Protein AF-A0A4R9VCA5-F1 (afdb_monomer_lite)

Foldseek 3Di:
DEAALQQAQAPWDDDDDDDDPPPDDLVVVVVVSVVDSVVGDDSLVSSVRVVVVCLVVPAAEDEHEWEDEPVCHCVRVVSVVVVCVVCVVRHHYHYDHDPSPD

Radius of gyration: 14.15 Å; chains: 1; bounding box: 30×29×42 Å

pLDDT: mean 94.96, std 6.31, range [56.12, 98.56]

Secondary structure (DSSP, 8-state):
--B-STT--TTS--------SSS--HHHHHHHHHHHHHTSSPHHHHHHHHHHHHHHTT--EEEEEEE-BTTTBTHHHHHHHHHHHHTTTT-EEEEEEE-TT-

Structure (mmCIF, N/CA/C/O backbone):
data_AF-A0A4R9VCA5-F1
#
_entry.id   AF-A0A4R9VCA5-F1
#
loop_
_atom_site.group_PDB
_atom_site.id
_atom_site.type_symbol
_atom_site.label_atom_id
_atom_site.label_alt_id
_atom_site.label_comp_id
_atom_site.label_asym_id
_atom_site.label_entity_id
_atom_site.label_seq_id
_atom_site.pdbx_PDB_ins_code
_atom_site.Cartn_x
_atom_site.Cartn_y
_atom_site.Cartn_z
_atom_site.occupancy
_atom_site.B_iso_or_equiv
_atom_site.auth_seq_id
_atom_site.auth_comp_id
_atom_site.auth_asym_id
_atom_site.auth_atom_id
_atom_site.pdbx_PDB_model_num
ATOM 1 N N . GLY A 1 1 ? -12.192 -6.343 -1.184 1.00 68.56 1 GLY A N 1
ATOM 2 C CA . GLY A 1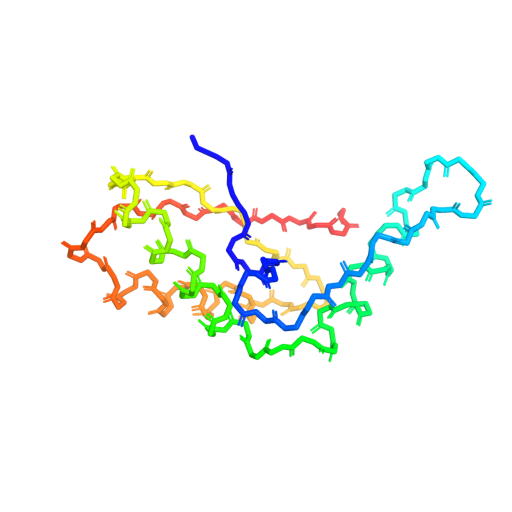 1 ? -11.105 -5.347 -1.178 1.00 68.56 1 GLY A CA 1
ATOM 3 C C . GLY A 1 1 ? -9.816 -6.008 -1.615 1.00 68.56 1 GLY A C 1
ATOM 4 O O . GLY A 1 1 ? -9.614 -7.161 -1.260 1.00 68.56 1 GLY A O 1
ATOM 5 N N . HIS A 1 2 ? -9.002 -5.298 -2.394 1.00 96.69 2 HIS A N 1
ATOM 6 C CA . HIS A 1 2 ? -7.635 -5.658 -2.789 1.00 96.69 2 HIS A CA 1
ATOM 7 C C . HIS A 1 2 ? -6.819 -4.370 -2.740 1.00 96.69 2 HIS A C 1
ATOM 9 O O . HIS A 1 2 ? -7.158 -3.414 -3.436 1.00 96.69 2 HIS A O 1
ATOM 15 N N . ILE A 1 3 ? -5.780 -4.323 -1.916 1.00 97.00 3 ILE A N 1
ATOM 16 C CA . ILE A 1 3 ? -4.865 -3.182 -1.828 1.00 97.00 3 ILE A CA 1
ATOM 17 C C . ILE A 1 3 ? -3.462 -3.675 -1.471 1.00 97.00 3 ILE A C 1
ATOM 19 O O . ILE A 1 3 ? -3.306 -4.777 -0.955 1.00 97.00 3 ILE A O 1
ATOM 23 N N . HIS A 1 4 ? -2.451 -2.853 -1.736 1.00 97.25 4 HIS A N 1
ATOM 24 C CA . HIS A 1 4 ? -1.091 -3.052 -1.248 1.00 97.25 4 HIS A CA 1
ATOM 25 C C . HIS A 1 4 ? -0.662 -1.810 -0.459 1.00 97.25 4 HIS A C 1
ATOM 27 O O . HIS A 1 4 ? -0.260 -0.802 -1.043 1.00 97.25 4 HIS A O 1
ATOM 33 N N . LEU A 1 5 ? -0.796 -1.851 0.870 1.00 97.62 5 LEU A N 1
ATOM 34 C CA . LEU A 1 5 ? -0.389 -0.732 1.731 1.00 97.62 5 LEU A CA 1
ATOM 35 C C . LEU A 1 5 ? 1.136 -0.554 1.764 1.00 97.62 5 LEU A C 1
ATOM 37 O O . LEU A 1 5 ? 1.627 0.571 1.821 1.00 97.62 5 LEU A O 1
ATOM 41 N N . ASP A 1 6 ? 1.887 -1.649 1.675 1.00 97.00 6 ASP A N 1
ATOM 42 C CA . ASP A 1 6 ? 3.351 -1.674 1.747 1.00 97.00 6 ASP A CA 1
ATOM 43 C C . ASP A 1 6 ? 4.027 -1.017 0.528 1.00 97.00 6 ASP A C 1
ATOM 45 O O . ASP A 1 6 ? 5.085 -0.384 0.640 1.00 97.00 6 ASP A O 1
ATOM 49 N N . THR A 1 7 ? 3.376 -1.081 -0.635 1.00 95.88 7 THR A N 1
ATOM 50 C CA . THR A 1 7 ? 3.907 -0.545 -1.899 1.00 95.88 7 THR A CA 1
ATOM 51 C C . THR A 1 7 ? 3.252 0.758 -2.375 1.00 95.88 7 THR A C 1
ATOM 53 O O . THR A 1 7 ? 3.628 1.268 -3.431 1.00 95.88 7 THR A O 1
ATOM 56 N N . SER A 1 8 ? 2.318 1.338 -1.608 1.00 95.50 8 SER A N 1
ATOM 57 C CA . SER A 1 8 ? 1.659 2.609 -1.961 1.00 95.50 8 SER A CA 1
ATOM 58 C C . SER A 1 8 ? 2.628 3.796 -1.954 1.00 95.50 8 SER A C 1
ATOM 60 O O . SER A 1 8 ? 3.441 3.914 -1.049 1.00 95.50 8 SER A O 1
ATOM 62 N N . PHE A 1 9 ? 2.507 4.736 -2.892 1.00 97.00 9 PHE A N 1
ATOM 63 C CA . PHE A 1 9 ? 3.253 6.008 -2.867 1.00 97.00 9 PHE A CA 1
ATOM 64 C C . PHE A 1 9 ? 2.423 7.194 -2.357 1.00 97.00 9 PHE A C 1
ATOM 66 O O . PHE A 1 9 ? 2.849 8.340 -2.467 1.00 97.00 9 PHE A O 1
ATOM 73 N N . TYR A 1 10 ? 1.223 6.948 -1.828 1.00 96.88 10 TYR A N 1
ATOM 74 C CA . TYR A 1 10 ? 0.333 8.027 -1.416 1.00 96.88 10 TYR A CA 1
ATOM 75 C C . TYR A 1 10 ? 0.916 8.842 -0.252 1.00 96.88 10 TYR A C 1
ATOM 77 O O . TYR A 1 10 ? 1.412 8.290 0.732 1.00 96.88 10 TYR A O 1
ATOM 85 N N . GLY A 1 11 ? 0.855 10.169 -0.378 1.00 96.25 11 GLY A N 1
ATOM 86 C CA . GLY A 1 11 ? 1.452 11.109 0.572 1.00 96.25 11 GLY A CA 1
ATOM 87 C C . GLY A 1 11 ? 2.977 11.270 0.467 1.00 96.25 11 GLY A C 1
ATOM 88 O O . GLY A 1 11 ? 3.540 11.983 1.286 1.00 96.25 11 GLY A O 1
ATOM 89 N N . ASP A 1 12 ? 3.637 10.644 -0.515 1.00 97.69 12 ASP A N 1
ATOM 90 C CA . ASP A 1 12 ? 5.050 10.876 -0.868 1.00 97.69 12 ASP A CA 1
ATOM 91 C C . ASP A 1 12 ? 5.164 11.782 -2.116 1.00 97.69 12 ASP A C 1
ATOM 93 O O . ASP A 1 12 ? 4.165 12.142 -2.749 1.00 97.69 12 ASP A O 1
ATOM 97 N N . ALA A 1 13 ? 6.392 12.139 -2.500 1.00 96.12 13 ALA A N 1
ATOM 98 C CA . ALA A 1 13 ? 6.695 12.798 -3.763 1.00 96.12 13 ALA A CA 1
ATOM 99 C C . ALA A 1 13 ? 6.142 12.009 -4.966 1.00 96.12 13 ALA A C 1
ATOM 101 O O . ALA A 1 13 ? 6.234 10.780 -5.037 1.00 96.12 13 ALA A O 1
ATOM 102 N N . TRP A 1 14 ? 5.599 12.738 -5.947 1.00 95.44 14 TRP A N 1
ATOM 103 C CA . TRP A 1 14 ? 5.037 12.153 -7.164 1.00 95.44 14 TRP A CA 1
ATOM 104 C C . TRP A 1 14 ? 6.078 11.340 -7.943 1.00 95.44 14 TRP A C 1
ATOM 106 O O . TRP A 1 14 ? 7.205 11.788 -8.162 1.00 95.44 14 TRP A O 1
ATOM 116 N N . ARG A 1 15 ? 5.671 10.159 -8.423 1.00 93.62 15 ARG A N 1
ATOM 117 C CA . ARG A 1 15 ? 6.515 9.264 -9.222 1.00 93.62 15 ARG A CA 1
ATOM 118 C C . ARG A 1 15 ? 5.901 9.057 -10.602 1.00 93.62 15 ARG A C 1
ATOM 120 O O . ARG A 1 15 ? 4.807 8.496 -10.686 1.00 93.62 15 ARG A O 1
ATOM 127 N N . PRO A 1 16 ? 6.579 9.471 -11.687 1.00 94.75 16 PRO A N 1
ATOM 128 C CA . PRO A 1 16 ? 6.056 9.267 -13.026 1.00 94.75 16 PRO A CA 1
ATOM 129 C C . PRO A 1 16 ? 6.051 7.780 -13.390 1.00 94.75 16 PRO A C 1
ATOM 131 O O . PRO A 1 16 ? 6.897 6.998 -12.947 1.00 94.75 16 PRO A O 1
ATOM 134 N N . HIS A 1 17 ? 5.105 7.399 -14.246 1.00 94.06 17 HIS A N 1
ATOM 135 C CA . HIS A 1 17 ? 5.116 6.084 -14.867 1.00 94.06 17 HIS A CA 1
ATOM 136 C C . HIS A 1 17 ? 6.367 5.924 -15.743 1.00 94.06 17 HIS A C 1
ATOM 138 O O . HIS A 1 17 ? 6.694 6.807 -16.533 1.00 94.06 17 HIS A O 1
ATOM 144 N N . ILE A 1 18 ? 7.042 4.782 -15.609 1.00 94.94 18 ILE A N 1
ATOM 145 C CA . ILE A 1 18 ? 8.164 4.392 -16.462 1.00 94.94 18 ILE A CA 1
ATOM 146 C C . ILE A 1 18 ? 7.663 3.269 -17.378 1.00 94.94 18 ILE A C 1
ATOM 148 O O . ILE A 1 18 ? 7.287 2.210 -16.857 1.00 94.94 18 ILE A O 1
ATOM 152 N N . PRO A 1 19 ? 7.612 3.487 -18.705 1.00 96.06 19 PRO A N 1
ATOM 153 C CA . PRO A 1 19 ? 7.236 2.439 -19.641 1.00 96.06 19 PRO A CA 1
ATOM 154 C C . PRO A 1 19 ? 8.334 1.371 -19.716 1.00 96.06 19 PRO A C 1
ATOM 156 O O . PRO A 1 19 ? 9.518 1.671 -19.566 1.00 96.06 19 PRO A O 1
ATOM 159 N N . CYS A 1 20 ? 7.931 0.124 -19.957 1.00 97.75 20 CYS A N 1
ATOM 160 C CA . CYS A 1 20 ? 8.855 -0.961 -20.282 1.00 97.75 20 CYS A CA 1
ATOM 161 C C . CYS A 1 20 ? 9.534 -0.699 -21.634 1.00 97.75 20 CYS A C 1
ATOM 163 O O . CYS A 1 20 ? 8.968 -0.029 -22.504 1.00 97.75 20 CYS A O 1
ATOM 165 N N . THR A 1 21 ? 10.735 -1.242 -21.815 1.00 96.69 21 THR A N 1
ATOM 166 C CA . THR A 1 21 ? 11.560 -0.981 -23.002 1.00 96.69 21 THR A CA 1
ATOM 167 C C . THR A 1 21 ? 10.979 -1.555 -24.293 1.00 96.69 21 THR A C 1
ATOM 169 O O . THR A 1 21 ? 11.123 -0.936 -25.347 1.00 96.69 21 THR A O 1
ATOM 172 N N . ASN A 1 22 ? 10.311 -2.711 -24.229 1.00 95.00 22 ASN A N 1
ATOM 173 C CA . ASN A 1 22 ? 9.770 -3.389 -25.406 1.00 95.00 22 ASN A CA 1
ATOM 174 C C . ASN A 1 22 ? 8.461 -4.135 -25.103 1.00 95.00 22 ASN A C 1
ATOM 176 O O . ASN A 1 22 ? 8.443 -5.349 -24.904 1.00 95.00 22 ASN A O 1
ATOM 180 N N . GLY A 1 23 ? 7.347 -3.402 -25.078 1.00 95.31 23 GLY A N 1
ATOM 181 C CA . GLY A 1 23 ? 6.053 -3.966 -24.685 1.00 95.31 23 GLY A CA 1
ATOM 182 C C . GLY A 1 23 ? 6.006 -4.312 -23.194 1.00 95.31 23 GLY A C 1
ATOM 183 O O . GLY A 1 23 ? 6.875 -3.914 -22.429 1.00 95.31 23 GLY A O 1
ATOM 184 N N . PHE A 1 24 ? 4.955 -4.999 -22.746 1.00 95.31 24 PHE A N 1
ATOM 185 C CA . PHE A 1 24 ? 4.812 -5.339 -21.328 1.00 95.31 24 PHE A CA 1
ATOM 186 C C . PHE A 1 24 ? 5.841 -6.393 -20.895 1.00 95.31 24 PHE A C 1
ATOM 188 O O . PHE A 1 24 ? 5.831 -7.509 -21.411 1.00 95.31 24 PHE A O 1
ATOM 195 N N . ASP A 1 25 ? 6.650 -6.063 -19.886 1.00 95.12 25 ASP A N 1
ATOM 196 C CA . ASP A 1 25 ? 7.578 -6.990 -19.236 1.00 95.12 25 ASP A CA 1
ATOM 197 C C . ASP A 1 25 ? 7.449 -6.892 -17.707 1.00 95.12 25 ASP A C 1
ATOM 199 O O . ASP A 1 25 ? 7.666 -5.837 -17.102 1.00 95.12 25 ASP A O 1
ATOM 203 N N . VAL A 1 26 ? 7.091 -8.005 -17.060 1.00 91.25 26 VAL A N 1
ATOM 204 C CA . VAL A 1 26 ? 6.878 -8.059 -15.605 1.00 91.25 26 VAL A CA 1
ATOM 205 C C . VAL A 1 26 ? 8.166 -7.834 -14.805 1.00 91.25 26 VAL A C 1
ATOM 207 O O . VAL A 1 26 ? 8.121 -7.204 -13.748 1.00 91.25 26 VAL A O 1
ATOM 210 N N . ARG A 1 27 ? 9.321 -8.287 -15.302 1.00 91.38 27 ARG A N 1
ATOM 211 C CA . ARG A 1 27 ? 10.617 -8.139 -14.624 1.00 91.38 27 ARG A CA 1
ATOM 212 C C . ARG A 1 27 ? 11.045 -6.679 -14.620 1.00 91.38 27 ARG A C 1
ATOM 214 O O . ARG A 1 27 ? 11.486 -6.181 -13.585 1.00 91.38 27 ARG A O 1
ATOM 221 N N . GLU A 1 28 ? 10.836 -5.970 -15.729 1.00 95.69 28 GLU A N 1
ATOM 222 C CA . GLU A 1 28 ? 11.036 -4.518 -15.782 1.00 95.69 28 GLU A CA 1
ATOM 223 C C . GLU A 1 28 ? 10.125 -3.794 -14.781 1.00 95.69 28 GLU A C 1
ATOM 225 O O . GLU A 1 28 ? 10.584 -2.923 -14.040 1.00 95.69 28 GLU A O 1
ATOM 230 N N . ARG A 1 29 ? 8.845 -4.185 -14.681 1.00 93.44 29 ARG A N 1
ATOM 231 C CA . ARG A 1 29 ? 7.915 -3.576 -13.714 1.00 93.44 29 ARG A CA 1
ATOM 232 C C . ARG A 1 29 ? 8.345 -3.781 -12.265 1.00 93.44 29 ARG A C 1
ATOM 234 O O . ARG A 1 29 ? 8.276 -2.821 -11.496 1.00 93.44 29 ARG A O 1
ATOM 241 N N . VAL A 1 30 ? 8.813 -4.979 -11.917 1.00 90.50 30 VAL A N 1
ATOM 242 C CA . VAL A 1 30 ? 9.363 -5.280 -10.585 1.00 90.50 30 VAL A CA 1
ATOM 243 C C . VAL A 1 30 ? 10.623 -4.449 -10.323 1.00 90.50 30 VAL A C 1
ATOM 245 O O . VAL A 1 30 ? 10.728 -3.818 -9.273 1.00 90.50 30 VAL A O 1
ATOM 248 N N . ALA A 1 31 ? 11.536 -4.344 -11.293 1.00 92.69 31 ALA A N 1
ATOM 249 C CA . ALA A 1 31 ? 12.748 -3.533 -11.155 1.00 92.69 31 ALA A CA 1
ATOM 250 C C . ALA A 1 31 ? 12.438 -2.035 -10.966 1.00 92.69 31 ALA A C 1
ATOM 252 O O . ALA A 1 31 ? 13.018 -1.376 -10.098 1.00 92.69 31 ALA A O 1
ATOM 253 N N . PHE A 1 32 ? 11.488 -1.486 -11.731 1.00 95.56 32 PHE A N 1
ATOM 254 C CA . PHE A 1 32 ? 11.043 -0.099 -11.568 1.00 95.56 32 PHE A CA 1
ATOM 255 C C . PHE A 1 32 ? 10.385 0.131 -10.208 1.00 95.56 32 PHE A C 1
ATOM 257 O O . PHE A 1 32 ? 10.636 1.160 -9.578 1.00 95.56 32 PHE A O 1
ATOM 264 N N . GLN A 1 33 ? 9.571 -0.817 -9.739 1.00 93.31 33 GLN A N 1
ATOM 265 C CA . GLN A 1 33 ? 8.953 -0.745 -8.420 1.00 93.31 33 GLN A CA 1
ATOM 266 C C . GLN A 1 33 ? 10.011 -0.753 -7.313 1.00 93.31 33 GLN A C 1
ATOM 268 O O . GLN A 1 33 ? 9.973 0.127 -6.455 1.00 93.31 33 GLN A O 1
ATOM 273 N N . ALA A 1 34 ? 10.983 -1.668 -7.361 1.00 92.00 34 ALA A N 1
ATOM 274 C CA . ALA A 1 34 ? 12.067 -1.746 -6.382 1.00 92.00 34 ALA A CA 1
ATOM 275 C C . ALA A 1 34 ? 12.869 -0.435 -6.314 1.00 92.00 34 ALA A C 1
ATOM 277 O O . ALA A 1 34 ? 13.065 0.113 -5.229 1.00 92.00 34 ALA A O 1
ATOM 278 N N . ARG A 1 35 ? 13.240 0.130 -7.474 1.00 95.12 35 ARG A N 1
ATOM 279 C CA . ARG A 1 35 ? 13.927 1.431 -7.560 1.00 95.12 35 ARG A CA 1
ATOM 280 C C . ARG A 1 35 ? 13.088 2.577 -6.992 1.00 95.12 35 ARG A C 1
ATOM 282 O O . ARG A 1 35 ? 13.609 3.478 -6.337 1.00 95.12 35 ARG A O 1
ATOM 289 N N . ASN A 1 36 ? 11.785 2.573 -7.255 1.00 96.00 36 ASN A N 1
ATOM 290 C CA . ASN A 1 36 ? 10.891 3.600 -6.734 1.00 96.00 36 ASN A CA 1
ATOM 291 C C . ASN A 1 36 ? 10.725 3.480 -5.215 1.00 96.00 36 ASN A C 1
ATOM 293 O O . ASN A 1 36 ? 10.757 4.500 -4.533 1.00 96.00 36 ASN A O 1
ATOM 297 N N . LEU A 1 37 ? 10.601 2.261 -4.684 1.00 94.50 37 LEU A N 1
ATOM 298 C CA . LEU A 1 37 ? 10.492 2.004 -3.246 1.00 94.50 37 LEU A CA 1
ATOM 299 C C . LEU A 1 37 ? 11.779 2.351 -2.494 1.00 94.50 37 LEU A C 1
ATOM 301 O O . LEU A 1 37 ? 11.693 2.897 -1.397 1.00 94.50 37 LEU A O 1
ATOM 305 N N . SER A 1 38 ? 12.959 2.109 -3.075 1.00 94.06 38 SER A N 1
ATOM 306 C CA . SER A 1 38 ? 14.235 2.482 -2.445 1.00 94.06 38 SER A CA 1
ATOM 307 C C . SER A 1 38 ? 14.423 3.994 -2.315 1.00 94.06 38 SER A C 1
ATOM 309 O O . SER A 1 38 ? 15.159 4.446 -1.446 1.00 94.06 38 SER A O 1
ATOM 311 N N . ALA A 1 39 ? 13.770 4.773 -3.179 1.00 96.19 39 ALA A N 1
ATOM 312 C CA . ALA A 1 39 ? 13.793 6.234 -3.156 1.00 96.19 39 ALA A CA 1
ATOM 313 C C . ALA A 1 39 ? 12.551 6.843 -2.478 1.00 96.19 39 ALA A C 1
ATOM 315 O O . ALA A 1 39 ? 12.341 8.052 -2.588 1.00 96.19 39 ALA A O 1
ATOM 316 N N . ALA A 1 40 ? 11.688 6.024 -1.871 1.00 97.00 40 ALA A N 1
ATOM 317 C CA . ALA A 1 40 ? 10.437 6.462 -1.267 1.00 97.00 40 ALA A CA 1
ATOM 318 C C . ALA A 1 40 ? 10.588 6.922 0.173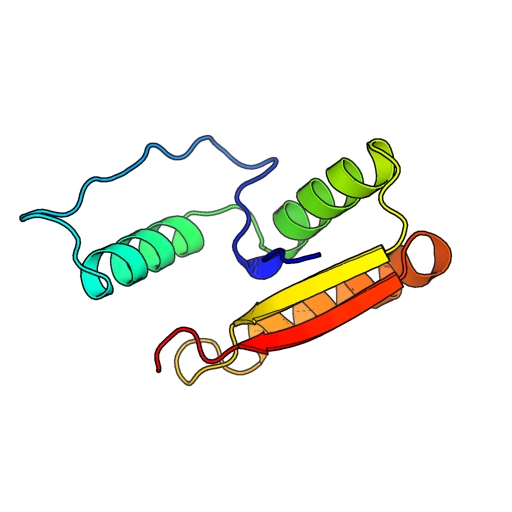 1.00 97.00 40 ALA A C 1
ATOM 320 O O . ALA A 1 40 ? 11.492 6.490 0.890 1.00 97.00 40 ALA A O 1
ATOM 321 N N . ALA A 1 41 ? 9.634 7.749 0.602 1.00 97.50 41 ALA A N 1
ATOM 322 C CA . ALA A 1 41 ? 9.411 8.011 2.015 1.00 97.50 41 ALA A CA 1
ATOM 323 C C . ALA A 1 41 ? 9.261 6.687 2.799 1.00 97.50 41 ALA A C 1
ATOM 325 O O . ALA A 1 41 ? 8.912 5.643 2.215 1.00 97.50 41 ALA A O 1
ATOM 326 N N . PRO A 1 42 ? 9.504 6.694 4.122 1.00 97.44 42 PRO A N 1
ATOM 327 C CA . PRO A 1 42 ? 9.375 5.504 4.951 1.00 97.44 42 PRO A CA 1
ATOM 328 C C . PRO A 1 42 ? 8.037 4.789 4.733 1.00 97.44 42 PRO A C 1
ATOM 330 O O . PRO A 1 42 ? 6.972 5.402 4.695 1.00 97.44 42 PRO A O 1
ATOM 333 N N . MET A 1 43 ? 8.078 3.461 4.609 1.00 97.38 43 MET A N 1
ATOM 334 C CA . MET A 1 43 ? 6.886 2.661 4.305 1.00 97.38 43 MET A CA 1
ATOM 335 C C . MET A 1 43 ? 5.759 2.855 5.320 1.00 97.38 43 MET A C 1
ATOM 337 O O . MET A 1 43 ? 4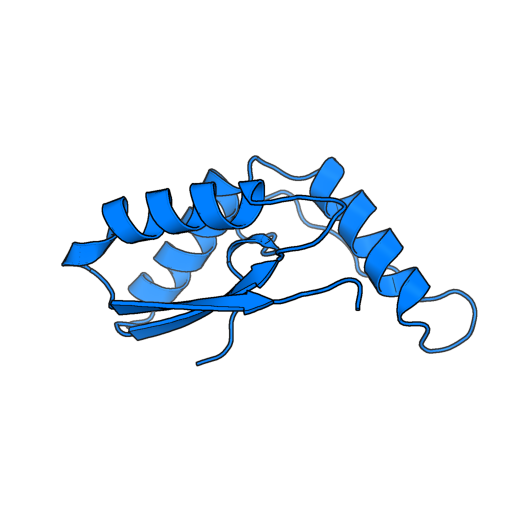.600 2.909 4.924 1.00 97.38 43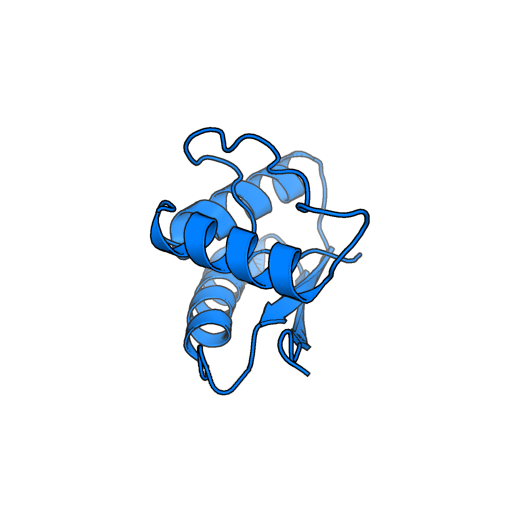 MET A O 1
ATOM 341 N N . ALA A 1 44 ? 6.098 3.008 6.603 1.00 98.06 44 ALA A N 1
ATOM 342 C CA . ALA A 1 44 ? 5.111 3.229 7.651 1.00 98.06 44 ALA A CA 1
ATOM 343 C C . ALA A 1 44 ? 4.286 4.510 7.420 1.00 98.06 44 ALA A C 1
ATOM 345 O O . ALA A 1 44 ? 3.080 4.526 7.651 1.00 98.06 44 ALA A O 1
ATOM 346 N N . GLU A 1 45 ? 4.930 5.569 6.926 1.00 98.25 45 GLU A N 1
ATOM 347 C CA . GLU A 1 45 ? 4.288 6.849 6.635 1.00 98.25 45 GLU A CA 1
ATOM 348 C C . GLU A 1 45 ? 3.357 6.736 5.427 1.00 98.25 45 GLU A C 1
ATOM 350 O O . GLU A 1 45 ? 2.179 7.076 5.514 1.00 98.25 45 GLU A O 1
ATOM 355 N N . ARG A 1 46 ? 3.848 6.165 4.323 1.00 98.12 46 ARG A N 1
ATOM 356 C CA . ARG A 1 46 ? 3.046 5.969 3.105 1.00 98.12 46 ARG A CA 1
ATOM 357 C C . ARG A 1 46 ? 1.847 5.045 3.333 1.00 98.12 46 ARG A C 1
ATOM 359 O O . ARG A 1 46 ? 0.739 5.345 2.891 1.00 98.12 46 ARG A O 1
ATOM 366 N N . ALA A 1 47 ? 2.051 3.940 4.049 1.00 98.31 47 ALA A N 1
ATOM 367 C CA . ALA A 1 47 ? 0.990 2.994 4.381 1.00 98.31 47 ALA A CA 1
ATOM 368 C C . ALA A 1 47 ? -0.072 3.634 5.291 1.00 98.31 47 ALA A C 1
ATOM 370 O O . ALA A 1 47 ? -1.263 3.483 5.022 1.00 98.31 47 ALA A O 1
ATOM 371 N N . LYS A 1 48 ? 0.343 4.416 6.301 1.00 98.44 48 LYS A N 1
ATOM 372 C CA . LYS A 1 48 ? -0.563 5.241 7.118 1.00 98.44 48 LYS A CA 1
ATOM 373 C C . LYS A 1 48 ? -1.372 6.202 6.249 1.00 98.44 48 LYS A C 1
ATOM 375 O O . LYS A 1 48 ? -2.589 6.249 6.380 1.00 98.44 48 LYS A O 1
ATOM 380 N N . ASN A 1 49 ? -0.714 6.959 5.373 1.00 98.44 49 ASN A N 1
ATOM 381 C CA . ASN A 1 49 ? -1.375 7.988 4.571 1.00 98.44 49 ASN A CA 1
ATOM 382 C C . ASN A 1 49 ? -2.431 7.379 3.636 1.00 98.44 49 ASN A C 1
ATOM 384 O O . ASN A 1 49 ? -3.535 7.908 3.518 1.00 98.44 49 ASN A O 1
ATOM 388 N N . GLN A 1 50 ? -2.123 6.240 3.007 1.00 98.25 50 GLN A N 1
ATOM 389 C CA . GLN A 1 50 ? -3.093 5.496 2.202 1.00 98.25 50 GLN A CA 1
ATOM 390 C C . GLN A 1 50 ? -4.250 4.950 3.052 1.00 98.25 50 GLN A C 1
ATOM 392 O O . GLN A 1 50 ? -5.402 5.001 2.625 1.00 98.25 50 GLN A O 1
ATOM 397 N N . LEU A 1 51 ? -3.957 4.419 4.242 1.00 98.31 51 LEU A N 1
ATOM 398 C CA . LEU A 1 51 ? -4.970 3.880 5.148 1.00 98.31 51 LEU A CA 1
ATOM 399 C C . LEU A 1 51 ? -5.946 4.968 5.609 1.00 98.31 51 LEU A C 1
ATOM 401 O O . LEU A 1 51 ? -7.158 4.790 5.512 1.00 98.31 51 LEU A O 1
ATOM 405 N N . GLU A 1 52 ? -5.425 6.111 6.050 1.00 98.50 52 GLU A N 1
ATOM 406 C CA . GLU A 1 52 ? -6.225 7.260 6.482 1.00 98.50 52 GLU A CA 1
ATOM 407 C C . GLU A 1 52 ? -7.054 7.844 5.338 1.00 98.50 52 GLU A C 1
ATOM 409 O O . GLU A 1 52 ? -8.203 8.221 5.560 1.00 98.50 52 GLU A O 1
ATOM 414 N N . LEU A 1 53 ? -6.528 7.847 4.106 1.00 98.38 53 LEU A N 1
ATOM 415 C CA . LEU A 1 53 ? -7.318 8.193 2.926 1.00 98.38 53 LEU A CA 1
ATOM 416 C C . LEU A 1 53 ? -8.530 7.266 2.781 1.00 98.38 53 LEU A C 1
ATOM 418 O O . LEU A 1 53 ? -9.643 7.742 2.559 1.00 98.38 53 LEU A O 1
ATOM 422 N N . CYS A 1 54 ? -8.327 5.952 2.887 1.00 98.19 54 CYS A N 1
ATOM 423 C CA . CYS A 1 54 ? -9.408 4.977 2.764 1.00 98.19 54 CYS A CA 1
ATOM 424 C C . CYS A 1 54 ? -10.449 5.135 3.884 1.00 98.19 54 CYS A C 1
ATOM 426 O O . CYS A 1 54 ? -11.646 5.151 3.592 1.00 98.19 54 CYS A O 1
ATOM 428 N N . ILE A 1 55 ? -10.006 5.297 5.136 1.00 98.25 55 ILE A N 1
ATOM 429 C CA . ILE A 1 55 ? -10.886 5.534 6.293 1.00 98.25 55 ILE A CA 1
ATOM 430 C C . ILE A 1 55 ? -11.680 6.833 6.106 1.00 98.25 55 ILE A C 1
ATOM 432 O O . ILE A 1 55 ? -12.895 6.840 6.288 1.00 98.25 55 ILE A O 1
ATOM 436 N N . GLY A 1 56 ? -11.026 7.914 5.670 1.00 98.38 56 GLY A N 1
ATOM 437 C CA . GLY A 1 56 ? -11.669 9.206 5.407 1.00 98.38 56 GLY A CA 1
ATOM 438 C C . GLY A 1 56 ? -12.746 9.155 4.317 1.00 98.38 56 GLY A C 1
ATOM 439 O O . GLY A 1 56 ? -13.654 9.980 4.316 1.00 98.38 56 GLY A O 1
ATOM 440 N N . HIS A 1 57 ? -12.690 8.153 3.435 1.00 98.25 57 HIS A N 1
ATOM 441 C CA . HIS A 1 57 ? -13.718 7.867 2.429 1.00 98.25 57 HIS A CA 1
ATOM 442 C C . HIS A 1 57 ? -14.694 6.753 2.850 1.00 98.25 57 HIS A C 1
ATOM 444 O O . HIS A 1 57 ? -15.410 6.206 2.012 1.00 98.25 57 HIS A O 1
ATOM 450 N N . GLY A 1 58 ? -14.738 6.403 4.137 1.00 98.12 58 GLY A N 1
ATOM 451 C CA . GLY A 1 58 ? -15.718 5.472 4.702 1.00 98.12 58 GLY A CA 1
ATOM 452 C C . GLY A 1 58 ? -15.359 3.990 4.579 1.00 98.12 58 GLY A C 1
ATOM 453 O O . GLY A 1 58 ? -16.218 3.140 4.803 1.00 98.12 58 GLY A O 1
ATOM 454 N N . SER A 1 59 ? -14.113 3.644 4.234 1.00 98.12 59 SER A N 1
ATOM 455 C CA . SER A 1 59 ? -13.679 2.241 4.274 1.00 98.12 59 SER A CA 1
ATOM 456 C C . SER A 1 59 ? -13.497 1.788 5.722 1.00 98.12 59 SER A C 1
ATOM 458 O O . SER A 1 59 ? -12.608 2.282 6.408 1.00 98.12 59 SER A O 1
ATOM 460 N N . LEU A 1 60 ? -14.304 0.817 6.159 1.00 97.56 60 LEU A N 1
ATOM 461 C CA . LEU A 1 60 ? -14.235 0.221 7.504 1.00 97.56 60 LEU A CA 1
ATOM 462 C C . LEU A 1 60 ? -13.714 -1.224 7.511 1.00 97.56 60 LEU A C 1
ATOM 464 O O . LEU A 1 60 ? -13.483 -1.791 8.573 1.00 97.56 60 LEU A O 1
ATOM 468 N N . ALA A 1 61 ? -13.475 -1.811 6.335 1.00 98.12 61 ALA A N 1
ATOM 469 C CA . ALA A 1 61 ? -12.822 -3.107 6.198 1.00 98.12 61 ALA A CA 1
ATOM 470 C C . ALA A 1 61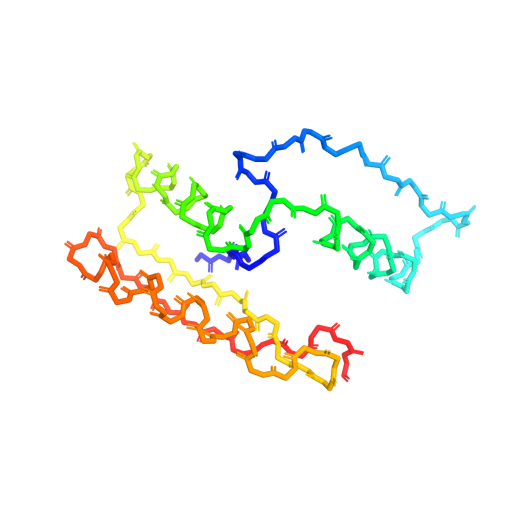 ? -11.985 -3.170 4.913 1.00 98.12 61 ALA A C 1
ATOM 472 O O . ALA A 1 61 ? -12.406 -2.680 3.859 1.00 98.12 61 ALA A O 1
ATOM 473 N N . MET A 1 62 ? -10.815 -3.809 4.962 1.00 97.62 62 MET A N 1
ATOM 474 C CA . MET A 1 62 ? -9.974 -4.034 3.784 1.00 97.62 62 MET A CA 1
ATOM 475 C C . MET A 1 62 ? -9.144 -5.321 3.862 1.00 97.62 62 MET A C 1
ATOM 477 O O . MET A 1 62 ? -8.987 -5.942 4.910 1.00 97.62 62 MET A O 1
ATOM 481 N N . ARG A 1 63 ? -8.592 -5.722 2.713 1.00 98.56 63 ARG A N 1
ATOM 482 C CA . ARG A 1 63 ? -7.629 -6.821 2.597 1.00 98.56 63 ARG A CA 1
ATOM 483 C C . ARG A 1 63 ? -6.385 -6.315 1.883 1.00 98.56 63 ARG A C 1
ATOM 485 O O . ARG A 1 63 ? -6.472 -5.967 0.703 1.00 98.56 63 ARG A O 1
ATOM 492 N N . SER A 1 64 ? -5.265 -6.271 2.600 1.00 97.94 64 SER A N 1
ATOM 493 C CA . SER A 1 64 ? -3.972 -5.844 2.069 1.00 97.94 64 SER A CA 1
ATOM 494 C C . SER A 1 64 ? -3.098 -7.049 1.744 1.00 97.94 64 SER A C 1
ATOM 496 O O . SER A 1 64 ? -2.877 -7.919 2.584 1.00 97.94 64 SER A O 1
ATOM 498 N N . HIS A 1 65 ? -2.565 -7.072 0.531 1.00 97.44 65 HIS A N 1
ATOM 499 C CA . HIS A 1 65 ? -1.510 -7.986 0.120 1.00 97.44 65 HIS A CA 1
ATOM 500 C C . HIS A 1 65 ? -0.171 -7.355 0.485 1.00 97.44 65 HIS A C 1
ATOM 502 O O . HIS A 1 65 ? 0.065 -6.192 0.162 1.00 97.44 65 HIS A O 1
ATOM 508 N N . VAL A 1 66 ? 0.673 -8.098 1.191 1.00 96.94 66 VAL A N 1
ATOM 509 C CA . VAL A 1 66 ? 1.945 -7.602 1.720 1.00 96.94 66 VAL A CA 1
ATOM 510 C C . VAL A 1 66 ? 3.064 -8.480 1.199 1.00 96.94 66 VAL A C 1
ATOM 512 O O . VAL A 1 66 ? 2.978 -9.706 1.290 1.00 96.94 66 VAL A O 1
ATOM 515 N N . MET A 1 67 ? 4.099 -7.857 0.642 1.00 94.31 67 MET A N 1
ATOM 516 C CA . MET A 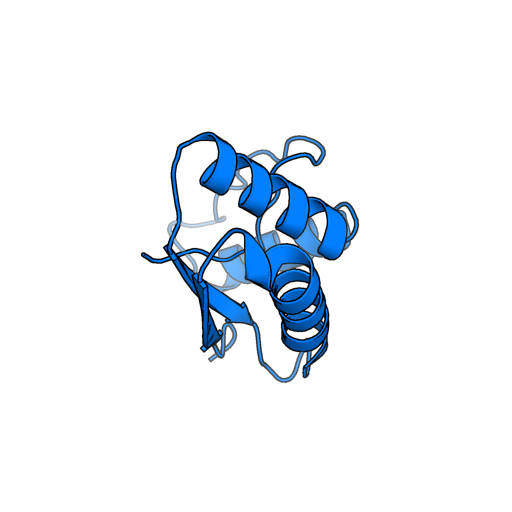1 67 ? 5.224 -8.576 0.058 1.00 94.31 67 MET A CA 1
ATOM 517 C C . MET A 1 67 ? 5.968 -9.394 1.122 1.00 94.31 67 MET A C 1
ATOM 519 O O . MET A 1 67 ? 6.375 -8.863 2.154 1.00 94.31 67 MET A O 1
ATOM 523 N N . VAL A 1 68 ? 6.146 -10.688 0.857 1.00 93.50 68 VAL A N 1
ATOM 524 C CA . VAL A 1 68 ? 6.945 -11.611 1.674 1.00 93.50 68 VAL A CA 1
ATOM 525 C C . VAL A 1 68 ? 7.750 -12.498 0.728 1.00 93.50 68 VAL A C 1
ATOM 527 O O . VAL A 1 68 ? 7.198 -13.408 0.115 1.00 93.50 68 VAL A O 1
ATOM 530 N N . ASP A 1 69 ? 9.047 -12.220 0.583 1.00 89.00 69 ASP A N 1
ATOM 531 C CA . ASP A 1 69 ? 9.963 -13.004 -0.254 1.00 89.00 69 ASP A CA 1
ATOM 532 C C . ASP A 1 69 ? 11.422 -12.905 0.230 1.00 89.00 69 ASP A C 1
ATOM 534 O O . ASP A 1 69 ? 11.722 -12.232 1.217 1.00 89.00 69 ASP A O 1
ATOM 538 N N . GLY A 1 70 ? 12.345 -13.587 -0.456 1.00 86.69 70 GLY A N 1
ATOM 539 C CA . GLY A 1 70 ? 13.763 -13.622 -0.078 1.00 86.69 70 GLY A CA 1
ATOM 540 C C . GLY A 1 70 ? 14.491 -12.273 -0.144 1.00 86.69 70 GLY A C 1
ATOM 541 O O . GLY A 1 70 ? 15.551 -12.137 0.461 1.00 86.69 70 GLY A O 1
ATOM 542 N N . SER A 1 71 ? 13.943 -11.274 -0.843 1.00 85.06 71 SER A N 1
ATOM 543 C CA . SER A 1 71 ? 14.552 -9.945 -0.956 1.00 85.06 71 SER A CA 1
ATOM 544 C C . SER A 1 71 ? 14.203 -9.032 0.221 1.00 85.06 71 SER A C 1
ATOM 546 O O . SER A 1 71 ? 15.037 -8.230 0.643 1.00 85.06 71 SER A O 1
ATOM 548 N N . VAL A 1 72 ? 12.994 -9.168 0.780 1.00 87.94 72 VAL A N 1
ATOM 549 C CA . VAL A 1 72 ? 12.506 -8.309 1.876 1.00 87.94 72 VAL A CA 1
ATOM 550 C C . VAL A 1 72 ? 12.286 -9.034 3.203 1.00 87.94 72 VAL A C 1
ATOM 552 O O . VAL A 1 72 ? 12.088 -8.380 4.232 1.00 87.94 72 VAL A O 1
ATOM 555 N N . GLY A 1 73 ? 12.323 -10.367 3.205 1.00 91.56 73 GLY A N 1
ATOM 556 C CA . GLY A 1 73 ? 12.003 -11.187 4.368 1.00 91.56 73 GLY A CA 1
ATOM 557 C C . GLY A 1 73 ? 10.618 -10.850 4.926 1.00 91.56 73 GLY A C 1
ATOM 558 O O . GLY A 1 73 ? 9.637 -10.781 4.188 1.00 91.56 73 GLY A O 1
ATOM 559 N N . LEU A 1 74 ? 10.548 -10.602 6.237 1.00 95.44 74 LEU A N 1
ATOM 560 C CA . LEU A 1 74 ? 9.315 -10.225 6.941 1.00 95.44 74 LEU A CA 1
ATOM 561 C C . LEU A 1 74 ? 9.168 -8.717 7.174 1.00 95.44 74 LEU A C 1
ATOM 563 O O . LEU A 1 74 ? 8.147 -8.283 7.703 1.00 95.44 74 LEU A O 1
ATOM 567 N N . LYS A 1 75 ? 10.134 -7.899 6.743 1.00 95.75 75 LYS A N 1
ATOM 568 C CA . LYS A 1 75 ? 10.176 -6.460 7.055 1.00 95.75 75 LYS A CA 1
ATOM 569 C C . LYS A 1 75 ? 8.889 -5.730 6.662 1.00 95.75 75 LYS A C 1
ATOM 571 O O . LYS A 1 75 ? 8.411 -4.856 7.382 1.00 95.75 75 LYS A O 1
ATOM 576 N N . HIS A 1 76 ? 8.338 -6.068 5.498 1.00 96.62 76 HIS A N 1
ATOM 577 C CA . HIS A 1 76 ? 7.092 -5.480 5.012 1.00 96.62 76 HIS A CA 1
ATOM 578 C C . HIS A 1 76 ? 5.913 -5.861 5.908 1.00 96.62 76 HIS A C 1
ATOM 580 O O . HIS A 1 76 ? 5.155 -4.992 6.339 1.00 96.62 76 HIS A O 1
ATOM 586 N N . LEU A 1 77 ? 5.807 -7.147 6.245 1.00 97.25 77 LEU A N 1
ATOM 587 C CA . LEU A 1 77 ? 4.772 -7.673 7.125 1.00 97.25 77 LEU A CA 1
ATOM 588 C C . LEU A 1 77 ? 4.818 -7.033 8.516 1.00 97.25 77 LEU A C 1
ATOM 590 O O . LEU A 1 77 ? 3.785 -6.584 9.000 1.00 97.25 77 LEU A O 1
ATOM 594 N N . GLU A 1 78 ? 5.994 -6.936 9.131 1.00 98.06 78 GLU A N 1
ATOM 595 C CA . GLU A 1 78 ? 6.172 -6.379 10.480 1.00 98.06 78 GLU A CA 1
ATOM 596 C C . GLU A 1 78 ? 5.692 -4.927 10.584 1.00 98.06 78 GLU A C 1
ATOM 598 O O . GLU A 1 78 ? 4.971 -4.563 11.514 1.00 98.06 78 GLU A O 1
ATOM 603 N N . VAL A 1 79 ? 6.031 -4.092 9.600 1.00 98.12 79 VAL A N 1
ATOM 604 C CA . VAL A 1 79 ? 5.590 -2.691 9.590 1.00 98.12 79 VAL A CA 1
ATOM 605 C C . VAL A 1 79 ? 4.085 -2.582 9.348 1.00 98.12 79 VAL A C 1
ATOM 607 O O . VAL A 1 79 ? 3.426 -1.765 9.990 1.00 98.12 79 VAL A O 1
ATOM 610 N N . ILE A 1 80 ? 3.518 -3.392 8.447 1.00 98.19 80 ILE A N 1
ATOM 611 C CA . ILE A 1 80 ? 2.069 -3.371 8.213 1.00 98.19 80 ILE A CA 1
ATOM 612 C C . ILE A 1 80 ? 1.307 -3.899 9.433 1.00 98.19 80 ILE A C 1
ATOM 614 O O . ILE A 1 80 ? 0.274 -3.329 9.775 1.00 98.19 80 ILE A O 1
ATOM 618 N N . LEU A 1 81 ? 1.826 -4.902 10.145 1.00 98.31 81 LEU A N 1
ATOM 619 C CA . LEU A 1 81 ? 1.261 -5.363 11.416 1.00 98.31 81 LEU A CA 1
ATOM 620 C C . LEU A 1 81 ? 1.242 -4.247 12.466 1.00 98.31 81 LEU A C 1
ATOM 622 O O . LEU A 1 81 ? 0.215 -4.041 13.109 1.00 98.31 81 LEU A O 1
ATOM 626 N N . ALA A 1 82 ? 2.327 -3.477 12.592 1.00 98.44 82 ALA A N 1
ATOM 627 C CA . ALA A 1 82 ? 2.373 -2.337 13.509 1.00 98.44 82 ALA A CA 1
ATOM 628 C C . ALA A 1 82 ? 1.327 -1.258 13.162 1.00 98.44 82 ALA A C 1
ATOM 630 O O . ALA A 1 82 ? 0.738 -0.646 14.055 1.00 98.44 82 ALA A O 1
ATOM 631 N N . ILE A 1 83 ? 1.057 -1.039 11.871 1.00 98.12 83 ILE A N 1
ATOM 632 C CA . ILE A 1 83 ? -0.032 -0.156 11.431 1.00 98.12 83 ILE A CA 1
ATOM 633 C C . ILE A 1 83 ? -1.394 -0.760 11.770 1.00 98.12 83 ILE A C 1
ATOM 635 O O . ILE A 1 83 ? -2.245 -0.047 12.291 1.00 98.12 83 ILE A O 1
ATOM 639 N N . CYS A 1 84 ? -1.605 -2.052 11.517 1.00 97.88 84 CYS A N 1
ATOM 640 C CA . CYS A 1 84 ? -2.868 -2.713 11.845 1.00 97.88 84 CYS A CA 1
ATOM 641 C C . CYS A 1 84 ? -3.186 -2.576 13.338 1.00 97.88 84 CYS A C 1
ATOM 643 O O . CYS A 1 84 ? -4.296 -2.184 13.682 1.00 97.88 84 CYS A O 1
ATOM 645 N N . GLU A 1 85 ? -2.200 -2.792 14.213 1.00 98.31 85 GLU A N 1
ATOM 646 C CA . GLU A 1 85 ? -2.373 -2.625 15.660 1.00 98.31 85 GLU A CA 1
ATOM 647 C C . GLU A 1 85 ? -2.742 -1.183 16.029 1.00 98.31 85 GLU A C 1
ATOM 649 O O . GLU A 1 85 ? -3.679 -0.946 16.789 1.00 98.31 85 GLU A O 1
ATOM 654 N N . LYS A 1 86 ? -2.066 -0.194 15.432 1.00 98.38 86 LYS A N 1
ATOM 655 C CA . LYS A 1 86 ? -2.341 1.226 15.692 1.00 98.38 86 LYS A CA 1
ATOM 656 C C . LYS A 1 86 ? -3.755 1.659 15.277 1.00 98.38 86 LYS A C 1
ATOM 658 O O . LYS A 1 86 ? -4.301 2.576 15.885 1.00 98.38 86 LYS A O 1
ATOM 663 N N . TYR A 1 87 ? -4.334 1.038 14.249 1.00 98.25 87 TYR A N 1
ATOM 664 C CA . TYR A 1 87 ? -5.639 1.412 13.684 1.00 98.25 87 TYR A CA 1
ATOM 665 C C . TYR A 1 87 ? -6.749 0.393 13.985 1.00 98.25 87 TYR A C 1
ATOM 667 O O . TYR A 1 87 ? -7.841 0.513 13.428 1.00 98.25 87 TYR A O 1
ATOM 675 N N . ARG A 1 88 ? -6.515 -0.567 14.892 1.00 97.62 88 ARG A N 1
ATOM 676 C CA . ARG A 1 88 ? -7.446 -1.674 15.187 1.00 97.62 88 ARG A CA 1
ATOM 677 C C . ARG A 1 88 ? -8.843 -1.241 15.645 1.00 97.62 88 ARG A C 1
ATOM 679 O O . ARG A 1 88 ? -9.774 -2.028 15.583 1.00 97.62 88 ARG A O 1
ATOM 686 N N . GLU A 1 89 ? -8.989 -0.010 16.134 1.00 98.19 89 GLU A N 1
ATOM 687 C CA . GLU A 1 89 ? -10.274 0.545 16.590 1.00 98.19 89 GLU A CA 1
ATOM 688 C C . GLU A 1 89 ? -11.046 1.276 15.479 1.00 98.19 89 GLU A C 1
ATOM 690 O O . GLU A 1 89 ? -12.198 1.651 15.680 1.00 98.19 89 GLU A O 1
ATOM 695 N N . LEU A 1 90 ? -10.426 1.490 14.314 1.00 98.19 90 LEU A N 1
ATOM 696 C CA . LEU A 1 90 ? -10.993 2.279 13.216 1.00 98.19 90 LEU A CA 1
ATOM 697 C C . LEU A 1 90 ? -11.350 1.441 11.982 1.00 98.19 90 LEU A C 1
ATOM 699 O O . LEU A 1 90 ? -12.222 1.846 11.215 1.00 98.19 90 LEU A O 1
ATOM 703 N N . ILE A 1 91 ? -10.661 0.320 11.749 1.00 98.25 91 ILE A N 1
ATOM 704 C CA . ILE A 1 91 ? -10.813 -0.477 10.526 1.00 98.25 91 ILE A CA 1
ATOM 705 C C . ILE A 1 91 ? -10.375 -1.933 10.718 1.00 98.25 91 ILE A C 1
ATOM 707 O O . ILE A 1 91 ? -9.327 -2.205 11.304 1.00 98.25 91 ILE A O 1
ATOM 711 N N . ASP A 1 92 ? -11.126 -2.860 10.120 1.00 98.31 92 ASP A N 1
ATOM 712 C CA . ASP A 1 92 ? -10.754 -4.273 10.043 1.00 98.31 92 ASP A CA 1
ATOM 713 C C . ASP A 1 92 ? -9.816 -4.536 8.856 1.00 98.31 92 ASP A C 1
ATOM 715 O O . ASP A 1 92 ? -10.163 -4.291 7.694 1.00 98.31 92 ASP A O 1
ATOM 719 N N . ILE A 1 93 ? -8.625 -5.080 9.118 1.00 98.25 93 ILE A N 1
ATOM 720 C CA . ILE A 1 93 ? -7.623 -5.347 8.077 1.00 98.25 93 ILE A CA 1
ATOM 721 C C . ILE A 1 93 ? -7.257 -6.831 8.051 1.00 98.25 93 ILE A C 1
ATOM 723 O O . ILE A 1 93 ? -6.715 -7.378 9.007 1.00 98.25 93 ILE A O 1
ATOM 727 N N . GLN A 1 94 ? -7.493 -7.476 6.909 1.00 98.19 94 GLN A N 1
ATOM 728 C CA . GLN A 1 94 ? -6.954 -8.802 6.608 1.00 98.19 94 GLN A CA 1
ATOM 729 C C . GLN A 1 94 ? -5.625 -8.671 5.864 1.00 98.19 94 GLN A C 1
ATOM 731 O O . GLN A 1 94 ? -5.541 -7.934 4.879 1.00 98.19 94 GLN A O 1
ATOM 736 N N . LEU A 1 95 ? -4.609 -9.424 6.284 1.00 97.88 95 LEU A N 1
ATOM 737 C CA . LEU A 1 95 ? -3.315 -9.469 5.606 1.00 97.88 95 LEU A CA 1
ATOM 738 C C . LEU A 1 95 ? -3.157 -10.761 4.806 1.00 97.88 95 LEU A C 1
ATOM 740 O O . LEU A 1 95 ? -3.466 -11.849 5.289 1.00 97.88 95 LEU A O 1
ATOM 744 N N . VAL A 1 96 ? -2.653 -10.628 3.582 1.00 97.56 96 VAL A N 1
ATOM 745 C CA . VAL A 1 96 ? -2.270 -11.745 2.715 1.00 97.56 96 VAL A CA 1
ATOM 746 C C . VAL A 1 96 ? -0.767 -11.664 2.487 1.00 97.56 96 VAL A C 1
ATOM 748 O O . VAL A 1 96 ? -0.296 -10.708 1.872 1.00 97.56 96 VAL A O 1
ATOM 751 N N . ALA A 1 97 ? -0.018 -12.658 2.965 1.00 95.31 97 ALA A N 1
ATOM 752 C CA . ALA A 1 97 ? 1.385 -12.811 2.593 1.00 95.31 97 ALA A CA 1
ATOM 753 C C . ALA A 1 97 ? 1.467 -13.112 1.090 1.00 95.31 97 ALA A C 1
ATOM 755 O O . ALA A 1 97 ? 0.876 -14.085 0.617 1.00 95.31 97 ALA A O 1
ATOM 756 N N . PHE A 1 98 ? 2.147 -12.249 0.338 1.00 92.88 98 PHE A N 1
ATOM 757 C CA . PHE A 1 98 ? 2.196 -12.308 -1.117 1.00 92.88 98 PHE A CA 1
ATOM 758 C C . PHE A 1 98 ? 3.643 -12.476 -1.608 1.00 92.88 98 PHE A C 1
ATOM 760 O O . PHE A 1 98 ? 4.443 -11.549 -1.442 1.00 92.88 98 PHE A O 1
ATOM 767 N N . PRO A 1 99 ? 3.996 -13.623 -2.220 1.00 85.56 99 PRO A N 1
ATOM 768 C CA . PRO A 1 99 ? 5.314 -13.827 -2.813 1.00 85.56 99 PRO A CA 1
ATOM 769 C C . PRO A 1 99 ? 5.404 -13.065 -4.142 1.00 85.56 99 PRO A C 1
ATOM 771 O O . PRO A 1 99 ? 5.148 -13.605 -5.214 1.00 85.56 99 PRO A O 1
ATOM 774 N N . GLN A 1 100 ? 5.735 -11.774 -4.067 1.00 76.19 100 GLN A N 1
ATOM 775 C CA . GLN A 1 100 ? 5.766 -10.863 -5.220 1.00 76.19 100 GLN A CA 1
ATOM 776 C C . GLN A 1 100 ? 6.746 -11.323 -6.312 1.00 76.19 100 GLN A C 1
ATOM 778 O O . GLN A 1 100 ? 6.492 -11.109 -7.497 1.00 76.19 100 GLN A O 1
ATOM 783 N N . SER A 1 101 ? 7.861 -11.932 -5.905 1.00 71.38 101 SER A N 1
ATOM 784 C CA . SER A 1 101 ? 8.955 -12.334 -6.795 1.00 71.38 101 SER A CA 1
ATOM 785 C C . SER A 1 101 ? 8.780 -13.718 -7.448 1.00 71.38 101 SER A C 1
ATOM 787 O O . SER A 1 101 ? 9.578 -14.059 -8.323 1.00 71.38 101 SER A O 1
ATOM 789 N N . GLY A 1 102 ? 7.725 -14.466 -7.093 1.00 56.12 102 GLY A N 1
ATOM 790 C CA . GLY A 1 102 ? 7.492 -15.846 -7.544 1.00 56.12 102 GLY A CA 1
ATOM 791 C C . GLY A 1 102 ? 8.005 -16.893 -6.569 1.00 56.12 102 GLY A C 1
ATOM 792 O O . GLY A 1 102 ? 9.196 -16.820 -6.196 1.00 56.12 102 GLY A O 1
#

Sequence (102 aa):
GHIHLDTSFYGDAWRPHIPCTNGFDVRERVAFQARNLSAAAPMAERAKNQLELCIGHGSLAMRSHVMVDGSVGLKHLEVILAICEKYRELIDIQLVAFPQSG